Protein AF-A0A2V5QWJ7-F1 (afdb_monomer_lite)

Radius of gyration: 12.36 Å; chains: 1; bounding box: 25×26×32 Å

pLDDT: mean 91.15, std 6.5, range [57.44, 97.06]

Sequence (65 aa):
MINGTAKFACEGKKVELGPGGFNFMPAKMVHEAWLPANSLTFITVDGAWDVNWVEGPPTKADLEL

Foldseek 3Di:
DQADKKWKDAPNDIDMAHHVGDDDDDPPGDIDMDAAAPGDDDDDDPDDDDDDDPVDDDDPVRNDD

Secondary structure (DSSP, 8-state):
--BS-EEEEETTEEEEE-TT------TT---EEE--TT-B-----SS------SSSS--GGGG--

Structure (mmCIF, N/CA/C/O backbone):
data_AF-A0A2V5QWJ7-F1
#
_entry.id   AF-A0A2V5QWJ7-F1
#
loop_
_atom_site.group_PDB
_atom_site.id
_atom_site.type_symbol
_atom_site.label_at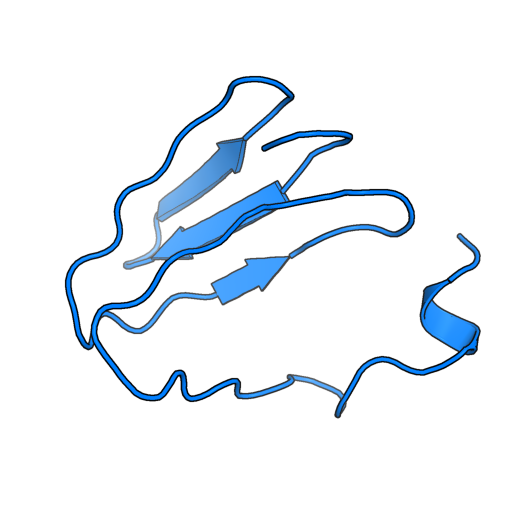om_id
_atom_site.label_alt_id
_atom_site.label_comp_id
_atom_site.label_asym_id
_atom_site.label_entity_id
_atom_site.label_seq_id
_atom_site.pdbx_PDB_ins_code
_atom_site.Cartn_x
_atom_site.Cartn_y
_atom_site.Cartn_z
_atom_site.occupancy
_atom_site.B_iso_or_equiv
_atom_site.auth_seq_id
_atom_site.auth_comp_id
_atom_site.auth_asym_id
_atom_site.auth_atom_id
_atom_site.pdbx_PDB_model_num
ATOM 1 N N . MET A 1 1 ? -3.830 8.376 0.560 1.00 93.00 1 MET A N 1
ATOM 2 C CA . MET A 1 1 ? -3.829 8.423 -0.920 1.00 93.00 1 MET A CA 1
ATOM 3 C C . MET A 1 1 ? -3.212 9.725 -1.386 1.00 93.00 1 MET A C 1
ATOM 5 O O . MET A 1 1 ? -3.651 10.775 -0.927 1.00 93.00 1 MET A O 1
ATOM 9 N N . ILE A 1 2 ? -2.205 9.655 -2.257 1.00 94.81 2 ILE A N 1
ATOM 10 C CA . ILE A 1 2 ? -1.556 10.839 -2.842 1.00 94.81 2 ILE A CA 1
ATOM 11 C C . ILE A 1 2 ? -2.246 11.215 -4.159 1.00 94.81 2 ILE A C 1
ATOM 13 O O . ILE A 1 2 ? -2.635 12.365 -4.325 1.00 94.81 2 ILE A O 1
ATOM 17 N N . ASN A 1 3 ? -2.449 10.247 -5.060 1.00 95.31 3 ASN A N 1
ATOM 18 C CA . ASN A 1 3 ? -3.139 10.444 -6.340 1.00 95.31 3 ASN A CA 1
ATOM 19 C C . ASN A 1 3 ? -4.054 9.257 -6.680 1.00 95.31 3 ASN A C 1
ATOM 21 O O . ASN A 1 3 ? -3.774 8.126 -6.276 1.00 95.31 3 ASN A O 1
ATOM 25 N N . GLY A 1 4 ? -5.112 9.506 -7.454 1.00 94.81 4 GLY A N 1
ATOM 26 C CA . GLY A 1 4 ? -6.081 8.491 -7.871 1.00 94.81 4 GLY A CA 1
ATOM 27 C C . GLY A 1 4 ? -6.938 7.961 -6.718 1.00 94.81 4 GLY A C 1
ATOM 28 O O . GLY A 1 4 ? -7.158 8.643 -5.715 1.00 94.81 4 GLY A O 1
ATOM 29 N N . THR A 1 5 ? -7.419 6.729 -6.869 1.00 95.88 5 THR A N 1
ATOM 30 C CA . THR A 1 5 ? -8.266 6.036 -5.887 1.00 95.88 5 THR A CA 1
ATOM 31 C C . THR A 1 5 ? -7.646 4.713 -5.465 1.00 95.88 5 THR A C 1
ATOM 33 O O . THR A 1 5 ? -6.923 4.105 -6.246 1.00 95.88 5 THR A O 1
ATOM 36 N N . ALA A 1 6 ? -7.985 4.219 -4.280 1.00 95.50 6 ALA A N 1
ATOM 37 C CA . ALA A 1 6 ? -7.708 2.841 -3.884 1.00 95.50 6 ALA A CA 1
ATOM 38 C C . ALA A 1 6 ? -8.922 2.243 -3.177 1.00 95.50 6 ALA A C 1
ATOM 40 O O . ALA A 1 6 ? -9.612 2.936 -2.428 1.00 95.50 6 ALA A O 1
ATOM 41 N N . LYS A 1 7 ? -9.177 0.954 -3.396 1.00 96.75 7 LYS A N 1
ATOM 42 C CA . LYS A 1 7 ? -10.216 0.210 -2.676 1.00 96.75 7 LYS A CA 1
ATOM 43 C C . LYS A 1 7 ? -9.551 -0.729 -1.688 1.00 96.75 7 LYS A C 1
ATOM 45 O O . LYS A 1 7 ? -8.637 -1.446 -2.072 1.00 96.75 7 LYS A O 1
ATOM 50 N N . PHE A 1 8 ? -10.039 -0.755 -0.457 1.00 95.19 8 PHE A N 1
ATOM 51 C CA . PHE A 1 8 ? -9.592 -1.679 0.580 1.00 95.19 8 PHE A CA 1
ATOM 52 C C . PHE A 1 8 ? -10.773 -2.517 1.052 1.00 95.19 8 PHE A C 1
ATOM 54 O O . PHE A 1 8 ? -11.869 -1.980 1.230 1.00 95.19 8 PHE A O 1
ATOM 61 N N . ALA A 1 9 ? -10.563 -3.816 1.249 1.00 95.38 9 ALA A N 1
ATOM 62 C CA . ALA A 1 9 ? -11.549 -4.705 1.849 1.00 95.38 9 ALA A CA 1
ATOM 63 C C . ALA A 1 9 ? -10.971 -5.447 3.054 1.00 95.38 9 ALA A C 1
ATOM 65 O O . ALA A 1 9 ? -9.864 -5.978 2.996 1.00 95.38 9 ALA A O 1
ATOM 66 N N . CYS A 1 10 ? -11.736 -5.485 4.141 1.00 94.00 10 CYS A N 1
ATOM 67 C CA . CYS A 1 10 ? -11.409 -6.217 5.359 1.00 94.00 10 CYS A CA 1
ATOM 68 C C . CYS A 1 10 ? -12.714 -6.637 6.050 1.00 94.00 10 CYS A C 1
ATOM 70 O O . CYS A 1 10 ? -13.653 -5.844 6.118 1.00 94.00 10 CYS A O 1
ATOM 72 N N . GLU A 1 11 ? -12.797 -7.884 6.522 1.00 92.94 11 GLU A N 1
ATOM 73 C CA . GLU A 1 11 ? -13.958 -8.412 7.267 1.00 92.94 11 GLU A CA 1
ATOM 74 C C . GLU A 1 11 ? -15.317 -8.171 6.572 1.00 92.94 11 GLU A C 1
ATOM 76 O O . GLU A 1 11 ? -16.309 -7.779 7.188 1.00 92.94 11 GLU A O 1
ATOM 81 N N . GLY A 1 12 ? -15.364 -8.350 5.248 1.00 93.25 12 GLY A N 1
ATOM 82 C CA . GLY A 1 12 ? -16.580 -8.147 4.449 1.00 93.25 12 GLY A CA 1
ATOM 83 C C . GLY A 1 12 ? -16.972 -6.681 4.226 1.00 93.25 12 GLY A C 1
ATOM 84 O O . GLY A 1 12 ? -17.961 -6.412 3.544 1.00 93.25 12 GLY A O 1
ATOM 85 N N . LYS A 1 13 ? -16.203 -5.718 4.745 1.00 93.25 13 LYS A N 1
ATOM 86 C CA . LYS A 1 13 ? -16.387 -4.286 4.483 1.00 93.25 13 LYS A CA 1
ATOM 87 C C . LYS A 1 13 ? -15.431 -3.837 3.393 1.00 93.25 13 LYS A C 1
ATOM 89 O O . LYS A 1 13 ? -14.238 -4.106 3.478 1.00 93.25 13 LYS A O 1
ATOM 94 N N . LYS A 1 14 ? -15.947 -3.114 2.397 1.00 95.88 14 LYS A N 1
ATOM 95 C CA . LYS A 1 14 ? -15.163 -2.535 1.300 1.00 95.88 14 LYS A CA 1
ATOM 96 C C . LYS A 1 14 ? -15.310 -1.019 1.297 1.00 95.88 14 LYS A C 1
ATOM 98 O O . LYS A 1 14 ? -16.428 -0.513 1.340 1.00 95.88 14 LYS A O 1
ATOM 103 N N . VAL A 1 15 ? -14.188 -0.310 1.255 1.00 95.38 15 VAL A N 1
ATOM 104 C CA . VAL A 1 15 ? -14.123 1.155 1.317 1.00 95.38 15 VAL A CA 1
ATOM 105 C C . VAL A 1 15 ? -13.251 1.670 0.181 1.00 95.38 15 VAL A C 1
ATOM 107 O O . VAL A 1 15 ? -12.223 1.075 -0.140 1.00 95.38 15 VAL A O 1
ATOM 110 N N . GLU A 1 16 ? -13.663 2.779 -0.427 1.00 97.06 16 GLU A N 1
ATOM 111 C CA . GLU A 1 16 ? -12.878 3.504 -1.424 1.00 97.06 16 GLU A CA 1
ATOM 112 C C . GLU A 1 16 ? -12.257 4.757 -0.797 1.00 97.06 16 GLU A C 1
ATOM 114 O O . GLU A 1 16 ? -12.916 5.490 -0.059 1.00 97.06 16 GLU A O 1
ATOM 119 N N . LEU A 1 17 ? -10.979 4.995 -1.086 1.00 96.38 17 LEU A N 1
ATOM 120 C CA . LEU A 1 17 ? -10.226 6.169 -0.662 1.00 96.38 17 LEU A CA 1
ATOM 121 C C . LEU A 1 17 ? -9.847 6.990 -1.894 1.00 96.38 17 LEU A C 1
ATOM 123 O O . LEU A 1 17 ? -9.193 6.472 -2.799 1.00 96.38 17 LEU A O 1
ATOM 127 N N . GLY A 1 18 ? -10.208 8.272 -1.897 1.00 96.38 18 GLY A N 1
ATOM 128 C CA . GLY A 1 18 ? -9.731 9.261 -2.869 1.00 96.38 18 GLY A CA 1
ATOM 1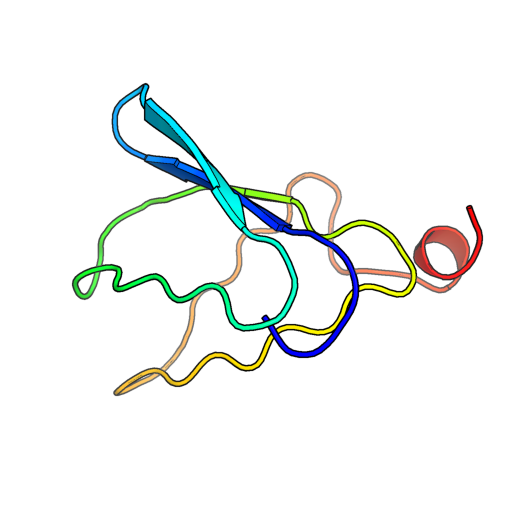29 C C . GLY A 1 18 ? -8.525 10.060 -2.355 1.00 96.38 18 GLY A C 1
ATOM 130 O O . GLY A 1 18 ? -8.039 9.786 -1.253 1.00 96.38 18 GLY A O 1
ATOM 131 N N . PRO A 1 19 ? -8.041 11.064 -3.111 1.00 96.62 19 PRO A N 1
ATOM 132 C CA . PRO A 1 19 ? -6.921 11.919 -2.709 1.00 96.62 19 PRO A CA 1
ATOM 133 C C . PRO A 1 19 ? -7.125 12.552 -1.326 1.00 96.62 19 PRO A C 1
ATOM 135 O O . PRO A 1 19 ? -8.217 13.007 -0.996 1.00 96.62 19 PRO A O 1
ATOM 138 N N . GLY A 1 20 ? -6.083 12.540 -0.491 1.00 96.19 20 GLY A N 1
ATOM 139 C CA . GLY A 1 20 ? -6.165 12.972 0.913 1.00 96.19 20 GLY A CA 1
ATOM 140 C C . GLY A 1 20 ? -6.812 11.953 1.862 1.00 96.19 20 GLY A C 1
ATOM 141 O O . GLY A 1 2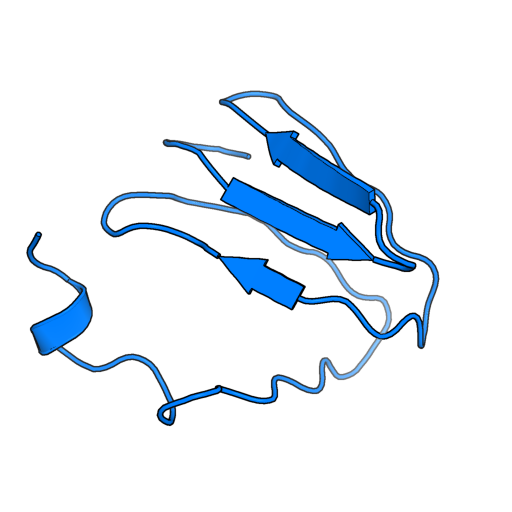0 ? -6.693 12.090 3.077 1.00 96.19 20 GLY A O 1
ATOM 142 N N . GLY A 1 21 ? -7.434 10.894 1.336 1.00 94.94 21 GLY A N 1
ATOM 143 C CA . GLY A 1 21 ? -7.996 9.803 2.124 1.00 94.94 21 GLY A CA 1
ATOM 144 C C . GLY A 1 21 ? -6.928 9.030 2.898 1.00 94.94 21 GLY A C 1
ATOM 145 O O . GLY A 1 21 ? -5.826 8.774 2.392 1.00 94.94 21 GLY A O 1
ATOM 146 N N . PHE A 1 22 ? -7.279 8.632 4.117 1.00 93.50 22 PHE A N 1
ATOM 147 C CA . PHE A 1 22 ? -6.419 7.920 5.056 1.00 93.50 22 PHE A CA 1
ATOM 148 C C . PHE A 1 22 ? -7.076 6.614 5.501 1.00 93.50 22 PHE A C 1
ATOM 150 O O . PHE A 1 22 ? -8.299 6.526 5.604 1.00 93.50 22 PHE A O 1
ATOM 157 N N . ASN A 1 23 ? -6.249 5.611 5.780 1.00 91.56 23 ASN A N 1
ATOM 158 C CA . ASN A 1 23 ? -6.669 4.350 6.363 1.00 91.56 23 ASN A CA 1
ATOM 159 C C . ASN A 1 23 ? -5.596 3.861 7.340 1.00 91.56 23 ASN A C 1
ATOM 161 O O . ASN A 1 23 ? -4.405 4.042 7.091 1.00 91.56 23 ASN A O 1
ATOM 165 N N . PHE A 1 24 ? -6.035 3.228 8.424 1.00 92.75 24 PHE A N 1
ATOM 166 C CA . PHE A 1 24 ? -5.183 2.567 9.402 1.00 92.75 24 PHE A CA 1
ATOM 167 C C . PHE A 1 24 ? -5.605 1.103 9.497 1.00 92.75 24 PHE A C 1
ATOM 169 O O . PHE A 1 24 ? -6.755 0.806 9.815 1.00 92.75 24 PHE A O 1
ATOM 176 N N . MET A 1 25 ? -4.660 0.202 9.238 1.00 91.69 25 MET A N 1
ATOM 177 C CA . MET A 1 25 ? -4.844 -1.237 9.392 1.00 91.69 25 MET A CA 1
ATOM 178 C C . MET A 1 25 ? -3.931 -1.718 10.524 1.00 91.69 25 MET A C 1
ATOM 180 O O . MET A 1 25 ? -2.716 -1.533 10.426 1.00 91.69 25 MET A O 1
ATOM 184 N N . PRO A 1 26 ? -4.477 -2.311 11.601 1.00 90.81 26 PRO A N 1
ATOM 185 C CA . PRO A 1 26 ? -3.671 -2.913 12.653 1.00 90.81 26 PRO A CA 1
ATOM 186 C C . PRO A 1 26 ? -2.688 -3.956 12.111 1.00 90.81 26 PRO A C 1
ATOM 188 O O . PRO A 1 26 ? -2.952 -4.634 11.115 1.00 90.81 26 PRO A O 1
ATOM 191 N N . ALA A 1 27 ? -1.566 -4.128 12.811 1.00 90.19 27 ALA A N 1
ATOM 192 C CA . ALA A 1 27 ? -0.577 -5.138 12.457 1.00 90.19 27 ALA A CA 1
ATOM 193 C C . ALA A 1 27 ? -1.212 -6.536 12.357 1.00 90.19 27 ALA A C 1
ATOM 195 O O . ALA A 1 27 ? -2.046 -6.915 13.181 1.00 90.19 27 ALA A O 1
ATOM 196 N N . LYS A 1 28 ? -0.767 -7.313 11.362 1.00 87.38 28 LYS A N 1
ATOM 197 C CA . LYS A 1 28 ? -1.234 -8.682 11.065 1.00 87.38 28 LYS A CA 1
ATOM 198 C C . LYS A 1 28 ? -2.709 -8.794 10.646 1.00 87.38 28 LYS A C 1
ATOM 200 O O . LYS A 1 28 ? -3.216 -9.908 10.539 1.00 87.38 28 LYS A O 1
ATOM 205 N N . MET A 1 29 ? -3.393 -7.682 10.372 1.00 90.81 29 MET A N 1
ATOM 206 C CA . MET A 1 29 ? -4.735 -7.713 9.794 1.00 90.81 29 MET A CA 1
ATOM 207 C C . MET A 1 29 ? -4.664 -8.052 8.302 1.00 90.81 29 MET A C 1
ATOM 209 O O . MET A 1 29 ? -4.129 -7.278 7.505 1.00 90.81 29 MET A O 1
ATOM 213 N N . VAL A 1 30 ? -5.226 -9.201 7.924 1.00 92.00 30 VAL A N 1
ATOM 214 C CA . VAL A 1 30 ? -5.341 -9.612 6.519 1.00 92.00 30 VAL A CA 1
ATOM 215 C C . VAL A 1 30 ? -6.414 -8.768 5.842 1.00 92.00 30 VAL A C 1
ATOM 217 O O . VAL A 1 30 ? -7.555 -8.717 6.295 1.00 92.00 30 VAL A O 1
ATOM 220 N N . HIS A 1 31 ? -6.038 -8.102 4.758 1.00 93.75 31 HIS A N 1
ATOM 221 C CA . HIS A 1 31 ? -6.920 -7.254 3.974 1.00 93.75 31 HIS A CA 1
ATOM 222 C C . HIS A 1 31 ? -6.520 -7.311 2.503 1.00 93.75 31 HIS A C 1
ATOM 224 O O . HIS A 1 31 ? -5.381 -7.632 2.163 1.00 93.75 31 HIS A O 1
ATOM 230 N N . GLU A 1 32 ? -7.464 -6.969 1.639 1.00 95.00 32 GLU A N 1
ATOM 231 C CA . GLU A 1 32 ? -7.241 -6.857 0.203 1.00 95.00 32 GLU A CA 1
ATOM 232 C C . GLU A 1 32 ? -7.204 -5.385 -0.192 1.00 95.00 32 GLU A C 1
ATOM 234 O O . GLU A 1 32 ? -7.934 -4.554 0.363 1.00 95.00 32 GLU A O 1
ATOM 239 N N . ALA A 1 33 ? -6.364 -5.063 -1.169 1.00 94.12 33 ALA A N 1
ATOM 240 C CA . ALA A 1 33 ? -6.260 -3.729 -1.726 1.00 94.12 33 ALA A CA 1
ATOM 241 C C . ALA A 1 33 ? -6.250 -3.796 -3.254 1.00 94.12 33 ALA A C 1
ATOM 243 O O . ALA A 1 33 ? -5.575 -4.636 -3.844 1.00 94.12 33 ALA A O 1
ATOM 244 N N . TRP A 1 34 ? -6.974 -2.876 -3.889 1.00 93.94 34 TRP A N 1
ATOM 245 C CA . TRP A 1 34 ? -6.949 -2.665 -5.333 1.00 93.94 34 TRP A CA 1
ATOM 246 C C . TRP A 1 34 ? -6.528 -1.232 -5.611 1.00 93.94 34 TRP A C 1
ATOM 248 O O . TRP A 1 34 ? -7.190 -0.283 -5.177 1.00 93.94 34 TRP A O 1
ATOM 258 N N . LEU A 1 35 ? -5.425 -1.101 -6.337 1.00 92.00 35 LEU A N 1
ATOM 259 C CA . LEU A 1 35 ? -4.821 0.161 -6.726 1.00 92.00 35 LEU A CA 1
ATOM 260 C C . LEU A 1 35 ? -4.815 0.201 -8.259 1.00 92.00 35 LEU A C 1
ATOM 262 O O . LEU A 1 35 ? -3.997 -0.484 -8.868 1.00 92.00 35 LEU A O 1
ATOM 266 N N . PRO A 1 36 ? -5.749 0.925 -8.900 1.00 90.31 36 PRO A N 1
ATOM 267 C CA . PRO A 1 36 ? -5.766 1.080 -10.352 1.00 90.31 36 PRO A CA 1
ATOM 268 C C . PRO A 1 36 ? -4.471 1.710 -10.881 1.00 90.31 36 PRO A C 1
ATOM 270 O O . PRO A 1 36 ? -3.765 2.406 -10.142 1.00 90.31 36 PRO A O 1
ATOM 273 N N . ALA A 1 37 ? -4.200 1.537 -12.178 1.00 89.19 37 ALA A N 1
ATOM 274 C CA . ALA A 1 37 ? -3.099 2.224 -12.850 1.00 89.19 37 ALA A CA 1
ATOM 275 C C . ALA A 1 37 ? -3.159 3.744 -12.603 1.00 89.19 37 ALA A C 1
ATOM 277 O O . ALA A 1 37 ? -4.233 4.328 -12.433 1.00 89.19 37 ALA A O 1
ATOM 278 N N . ASN A 1 38 ? -1.992 4.388 -12.558 1.00 87.31 38 ASN A N 1
ATOM 279 C CA . ASN A 1 38 ? -1.823 5.817 -12.258 1.00 87.31 38 ASN A CA 1
ATOM 280 C C . ASN A 1 38 ? -2.258 6.271 -10.846 1.00 87.31 38 ASN A C 1
ATOM 282 O O . ASN A 1 38 ? -2.214 7.470 -10.545 1.00 87.31 38 ASN A O 1
ATOM 286 N N . SER A 1 39 ? -2.638 5.353 -9.950 1.00 92.25 39 SER A N 1
ATOM 287 C CA . SER A 1 39 ? -2.832 5.662 -8.528 1.00 92.25 39 SER A CA 1
ATOM 288 C C . SER A 1 39 ? -1.503 5.661 -7.764 1.00 92.25 39 SER A C 1
ATOM 290 O O . SER A 1 39 ? -0.561 4.948 -8.107 1.00 92.25 39 SER A O 1
ATOM 292 N N . LEU A 1 40 ? -1.417 6.486 -6.717 1.00 92.75 40 LEU A N 1
ATOM 293 C CA . LEU A 1 40 ? -0.249 6.544 -5.841 1.00 92.75 40 LEU A CA 1
ATOM 294 C C . LEU A 1 40 ? -0.684 6.551 -4.377 1.00 92.75 40 LEU A C 1
ATOM 296 O O . LEU A 1 40 ? -1.351 7.478 -3.898 1.00 92.75 40 LEU A O 1
ATOM 300 N N . THR A 1 41 ? -0.243 5.531 -3.649 1.00 93.25 41 THR A N 1
ATOM 301 C CA . THR A 1 41 ? -0.464 5.367 -2.211 1.00 93.25 41 THR A 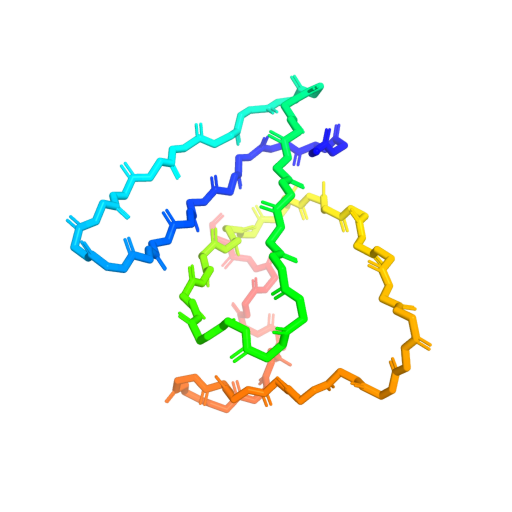CA 1
ATOM 302 C C . THR A 1 41 ? 0.880 5.324 -1.502 1.00 93.25 41 THR A C 1
ATOM 304 O O . THR A 1 41 ? 1.787 4.616 -1.922 1.00 93.25 41 THR A O 1
ATOM 307 N N . PHE A 1 42 ? 0.998 6.068 -0.405 1.00 94.31 42 PHE A N 1
ATOM 308 C CA . PHE A 1 42 ? 2.122 5.944 0.513 1.00 94.31 42 PHE A CA 1
ATOM 309 C C . PHE A 1 42 ? 1.692 5.087 1.700 1.00 94.31 42 PHE A C 1
ATOM 311 O O . PHE A 1 42 ? 0.654 5.363 2.306 1.00 94.31 42 PHE A O 1
ATOM 318 N N . ILE A 1 43 ? 2.467 4.044 1.992 1.00 93.25 43 ILE A N 1
ATOM 319 C 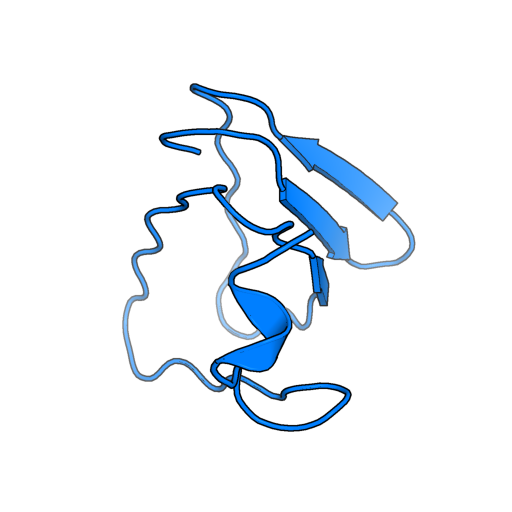CA . ILE A 1 43 ? 2.197 3.085 3.062 1.00 93.25 43 ILE A CA 1
ATOM 320 C C . ILE A 1 43 ? 3.446 3.003 3.933 1.00 93.25 43 ILE A C 1
ATOM 322 O O . ILE A 1 43 ? 4.543 2.764 3.433 1.00 93.25 43 ILE A O 1
ATOM 326 N N . THR A 1 44 ? 3.264 3.198 5.235 1.00 94.88 44 THR A N 1
ATOM 327 C CA . THR A 1 44 ? 4.293 2.963 6.249 1.00 94.88 44 THR A CA 1
ATOM 328 C C . THR A 1 44 ? 3.918 1.739 7.060 1.00 94.88 44 THR A C 1
ATOM 330 O O . THR A 1 44 ? 2.756 1.573 7.428 1.00 94.88 44 THR A O 1
ATOM 333 N N . VAL A 1 45 ? 4.907 0.908 7.360 1.00 94.56 45 VAL A N 1
ATOM 334 C CA . VAL A 1 45 ? 4.765 -0.308 8.161 1.00 94.56 45 VAL A CA 1
ATOM 335 C C . VAL A 1 45 ? 5.864 -0.338 9.218 1.00 94.56 45 VAL A C 1
ATOM 337 O O . VAL A 1 45 ? 6.971 0.138 8.972 1.00 94.56 45 VAL A O 1
ATOM 340 N N . ASP A 1 46 ? 5.571 -0.919 10.379 1.00 91.44 46 ASP A N 1
ATOM 341 C CA . ASP A 1 46 ? 6.528 -1.001 11.493 1.00 91.44 46 ASP A CA 1
ATOM 342 C C . ASP A 1 46 ? 7.584 -2.112 11.302 1.00 91.44 46 ASP A C 1
ATOM 344 O O . ASP A 1 46 ? 8.508 -2.247 12.103 1.00 91.44 46 ASP A O 1
ATOM 348 N N . GLY A 1 47 ? 7.456 -2.935 10.256 1.00 89.88 47 GLY A N 1
ATOM 349 C CA . GLY A 1 47 ? 8.332 -4.073 9.981 1.00 89.88 47 GLY A CA 1
ATOM 350 C C . GLY A 1 47 ? 8.198 -4.585 8.548 1.00 89.88 47 GLY A C 1
ATOM 351 O O . GLY A 1 47 ? 7.714 -3.875 7.671 1.00 89.88 47 GLY A O 1
ATOM 352 N N . ALA A 1 48 ? 8.636 -5.824 8.303 1.00 91.12 48 ALA A N 1
ATOM 353 C CA . ALA A 1 48 ? 8.492 -6.453 6.991 1.00 91.12 48 ALA A CA 1
ATOM 354 C C . ALA A 1 48 ? 7.015 -6.507 6.562 1.00 91.12 48 ALA A C 1
ATOM 356 O O . ALA A 1 48 ? 6.134 -6.803 7.372 1.00 91.12 48 ALA A O 1
ATOM 357 N N . TRP A 1 49 ? 6.762 -6.211 5.287 1.00 88.50 49 TRP A N 1
ATOM 358 C CA . TRP A 1 49 ? 5.425 -6.228 4.706 1.00 88.50 49 TRP A CA 1
ATOM 359 C C . TRP A 1 49 ? 5.280 -7.411 3.755 1.00 88.50 49 TRP A C 1
ATOM 361 O O . TRP A 1 49 ? 5.902 -7.442 2.693 1.00 88.50 49 TRP A O 1
ATOM 371 N N . ASP A 1 50 ? 4.449 -8.373 4.146 1.00 89.56 50 ASP A N 1
ATOM 372 C CA . ASP A 1 50 ? 4.119 -9.521 3.310 1.00 89.56 50 ASP A CA 1
ATOM 373 C C . ASP A 1 50 ? 3.044 -9.128 2.292 1.00 89.56 50 ASP A C 1
ATOM 375 O O . ASP A 1 50 ? 1.897 -8.844 2.649 1.00 89.56 50 ASP A O 1
ATOM 379 N N . VAL A 1 51 ? 3.415 -9.122 1.011 1.00 91.12 51 VAL A N 1
ATOM 380 C CA . VAL A 1 51 ? 2.498 -8.828 -0.095 1.00 91.12 51 VAL A CA 1
ATOM 381 C C . VAL A 1 51 ? 2.209 -10.107 -0.868 1.00 91.12 51 VAL A C 1
ATOM 383 O O . VAL A 1 51 ? 3.097 -10.693 -1.484 1.00 91.12 51 VAL A O 1
ATOM 386 N N . ASN A 1 52 ? 0.941 -10.517 -0.851 1.00 92.38 52 ASN A N 1
ATOM 387 C CA . ASN A 1 52 ? 0.448 -11.677 -1.586 1.00 92.38 52 ASN A CA 1
ATOM 388 C C . ASN A 1 52 ? -0.302 -11.196 -2.827 1.00 92.38 52 ASN A C 1
ATOM 390 O O . ASN A 1 52 ? -1.453 -10.770 -2.742 1.00 92.38 52 ASN A O 1
ATOM 394 N N . TRP A 1 53 ? 0.364 -11.228 -3.975 1.00 91.50 53 TRP A N 1
ATOM 395 C CA . TRP A 1 53 ? -0.245 -10.814 -5.232 1.00 91.50 53 TRP A CA 1
ATOM 396 C C . TRP A 1 53 ? -1.219 -11.873 -5.754 1.00 91.50 53 TRP A C 1
ATOM 398 O O . TRP A 1 53 ? -0.861 -13.046 -5.826 1.00 91.50 53 TRP A O 1
ATOM 408 N N . VAL A 1 54 ? -2.419 -11.455 -6.167 1.00 87.56 54 VAL A N 1
ATOM 409 C CA . VAL A 1 54 ? -3.455 -12.368 -6.688 1.00 87.56 54 VAL A CA 1
ATOM 410 C C . VAL A 1 54 ? -3.016 -13.029 -8.000 1.00 87.56 54 VAL A C 1
ATOM 412 O O . VAL A 1 54 ? -3.191 -14.231 -8.166 1.00 87.56 54 VAL A O 1
ATOM 415 N N . GLU A 1 55 ? -2.401 -12.259 -8.903 1.00 88.00 55 GLU A N 1
ATOM 416 C CA . GLU A 1 55 ? -1.981 -12.713 -10.242 1.00 88.00 55 GLU A CA 1
ATOM 417 C C . GLU A 1 55 ? -0.453 -12.642 -10.438 1.00 88.00 55 GLU A C 1
ATOM 419 O O . GLU A 1 55 ? 0.060 -12.702 -11.552 1.00 88.00 55 GLU A O 1
ATOM 424 N N . GLY A 1 56 ? 0.292 -12.550 -9.333 1.00 90.69 56 GLY A N 1
ATOM 425 C CA . GLY A 1 56 ? 1.734 -12.307 -9.337 1.00 90.69 56 GLY A CA 1
ATOM 426 C C . GLY A 1 56 ? 2.104 -10.815 -9.289 1.00 90.69 56 GLY A C 1
ATOM 427 O O . GLY A 1 56 ? 1.227 -9.951 -9.321 1.00 90.69 56 GLY A O 1
ATOM 428 N N . PRO A 1 57 ? 3.401 -10.493 -9.120 1.00 90.25 57 PRO A N 1
ATOM 429 C CA . PRO A 1 57 ? 3.856 -9.111 -8.981 1.00 90.25 57 PRO A CA 1
ATOM 430 C C . PRO A 1 57 ? 3.487 -8.238 -10.192 1.00 90.25 57 PRO A C 1
ATOM 432 O O . PRO A 1 57 ? 3.479 -8.758 -11.310 1.00 90.25 57 PRO A O 1
ATOM 435 N N . PRO A 1 58 ? 3.275 -6.919 -10.004 1.00 87.12 58 PRO A N 1
ATOM 436 C CA . PRO A 1 58 ? 2.974 -6.002 -11.097 1.00 87.12 58 PRO A CA 1
ATOM 437 C C . PRO A 1 58 ? 4.021 -6.061 -12.210 1.00 87.12 58 PRO A C 1
ATOM 439 O O . PRO A 1 58 ? 5.233 -6.094 -11.964 1.00 87.12 5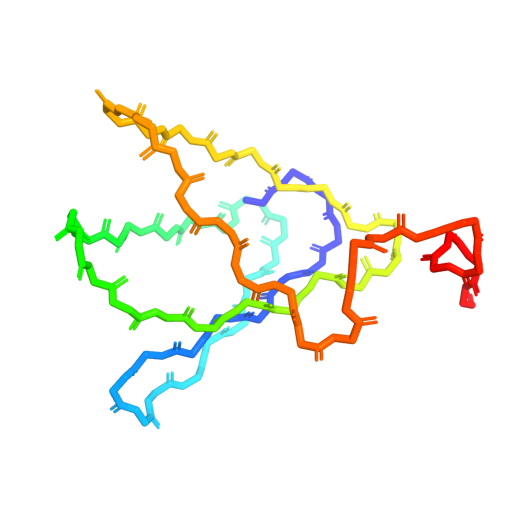8 PRO A O 1
ATOM 442 N N . THR A 1 59 ? 3.545 -6.026 -13.444 1.00 89.94 59 THR A N 1
ATOM 443 C CA . THR A 1 59 ? 4.335 -6.055 -14.671 1.00 89.94 59 THR A CA 1
ATOM 444 C C . THR A 1 59 ? 4.139 -4.765 -15.468 1.00 89.94 59 THR A C 1
ATOM 446 O O . THR A 1 59 ? 3.377 -3.876 -15.097 1.00 89.94 59 THR A O 1
ATOM 449 N N . LYS A 1 60 ? 4.820 -4.644 -16.615 1.00 88.88 60 LYS A N 1
ATOM 450 C CA . LYS A 1 60 ? 4.605 -3.508 -17.525 1.00 88.88 60 LYS A CA 1
ATOM 451 C C . LYS A 1 60 ? 3.183 -3.453 -18.090 1.00 88.88 60 LYS A C 1
ATOM 453 O O . LYS A 1 60 ? 2.752 -2.368 -18.456 1.00 88.88 60 LYS A O 1
ATOM 458 N N . ALA A 1 61 ? 2.483 -4.587 -18.174 1.00 86.12 61 ALA A N 1
ATOM 459 C CA . ALA A 1 61 ? 1.107 -4.625 -18.663 1.00 86.12 61 ALA A CA 1
ATOM 460 C C . ALA A 1 61 ? 0.143 -3.874 -17.727 1.00 86.12 61 ALA A C 1
ATOM 462 O O . ALA A 1 61 ? -0.867 -3.360 -18.186 1.00 86.12 61 ALA A O 1
ATOM 463 N N . ASP A 1 62 ? 0.493 -3.745 -16.445 1.00 82.56 62 ASP A N 1
ATOM 464 C CA . ASP A 1 62 ? -0.336 -3.101 -15.421 1.00 82.56 62 ASP A CA 1
ATOM 465 C C . ASP A 1 62 ? -0.159 -1.571 -15.368 1.00 82.56 62 ASP A C 1
ATOM 467 O O . ASP A 1 62 ? -0.811 -0.889 -14.575 1.00 82.56 62 ASP A O 1
ATOM 471 N N . LEU A 1 63 ? 0.743 -1.015 -16.189 1.00 76.44 63 LEU A N 1
ATOM 472 C CA . LEU A 1 63 ? 1.007 0.426 -16.254 1.00 76.44 63 LEU A CA 1
ATOM 473 C C . LEU A 1 63 ? 0.047 1.174 -17.189 1.00 76.44 63 LEU A C 1
ATOM 475 O O . LEU A 1 63 ? -0.107 2.384 -17.031 1.00 76.44 63 LEU A O 1
ATOM 479 N N . GLU A 1 64 ? -0.597 0.486 -18.136 1.00 64.06 64 GLU A N 1
ATOM 480 C CA . GLU A 1 64 ? -1.480 1.101 -19.134 1.00 64.06 64 GLU A CA 1
ATOM 481 C C . GLU A 1 64 ? -2.893 0.502 -19.054 1.00 64.06 64 GLU A C 1
ATOM 483 O O . GLU A 1 64 ? -3.104 -0.663 -19.387 1.00 64.06 64 GLU A O 1
ATOM 488 N N . LEU A 1 65 ? -3.854 1.317 -18.600 1.00 57.44 65 LEU A N 1
ATOM 489 C CA . LEU A 1 65 ? -5.300 1.080 -18.690 1.00 57.44 65 LEU A CA 1
ATOM 490 C C . LEU A 1 65 ? -5.938 2.174 -19.546 1.00 57.44 65 LEU A C 1
ATOM 492 O O . LEU A 1 65 ? -5.642 3.361 -19.268 1.00 57.44 65 LEU A O 1
#